Protein AF-A0A483ALD8-F1 (afdb_monomer)

Nearest PDB structures (foldseek):
  1cho-assembly1_G  TM=7.796E-01  e=3.855E-02  Bos taurus
  4lmq-assembly1_D  TM=2.990E-01  e=4.664E+00  Homo sapiens
  3ic3-assembly3_A  TM=2.219E-01  e=9.909E+00  Rhodopseudomonas palustris

Solvent-accessible surface area (backbone atoms only — not comparable to full-atom values): 4629 Å² total; per-residue (Å²): 138,83,85,77,78,78,71,74,77,80,78,83,70,89,64,67,49,63,93,79,48,61,75,37,75,41,68,48,78,54,97,96,40,81,45,76,47,25,38,30,67,50,54,88,42,53,63,51,45,84,39,70,69,50,38,52,53,47,48,60,62,56,60,68,72,74,77,85,84,130

Secondary structure (DSSP, 8-state):
---------------PPPTT-TTPEEEEEETTEEEEEEE--BTTB--BTTSHHHHHHHHHHHGGGSSS--

Mean predicted aligned error: 12.39 Å

Foldseek 3Di:
DDPDPPPDPDPDPPDFQPDPQQQPFDWDADPNDIDTQFGHHGRPDTDGCPDPVNVVVVCVVVVVPPPPDD

Structure (mmCIF, N/CA/C/O backbone):
data_AF-A0A483ALD8-F1
#
_entry.id   AF-A0A483ALD8-F1
#
loop_
_atom_site.group_PDB
_atom_site.id
_atom_site.type_symbol
_atom_site.label_atom_id
_atom_site.label_alt_id
_atom_site.label_comp_id
_atom_site.label_asym_id
_atom_site.label_entity_id
_atom_site.label_seq_id
_atom_site.pdbx_PDB_ins_code
_atom_site.Cartn_x
_atom_site.Cartn_y
_atom_site.Cartn_z
_atom_site.occupancy
_atom_site.B_iso_or_equiv
_atom_site.auth_seq_id
_atom_site.auth_comp_id
_atom_site.auth_asym_id
_atom_site.auth_atom_id
_atom_site.pdbx_PDB_model_num
ATOM 1 N N . MET A 1 1 ? -7.032 -16.288 18.314 1.00 31.62 1 MET A N 1
ATOM 2 C CA . MET A 1 1 ? -7.164 -16.857 16.956 1.00 31.62 1 MET A CA 1
ATOM 3 C C . MET A 1 1 ? -6.475 -15.921 15.979 1.00 31.62 1 MET A C 1
ATOM 5 O O . MET A 1 1 ? -6.829 -14.752 15.952 1.00 31.62 1 MET A O 1
ATOM 9 N N . ALA A 1 2 ? -5.462 -16.388 15.249 1.00 30.36 2 ALA A N 1
ATOM 10 C CA . ALA A 1 2 ? -4.829 -15.607 14.188 1.00 30.36 2 ALA A CA 1
ATOM 11 C C . ALA A 1 2 ? -5.483 -16.007 12.862 1.00 30.36 2 ALA A C 1
ATOM 13 O O . ALA A 1 2 ? -5.345 -17.151 12.433 1.00 30.36 2 ALA A O 1
ATOM 14 N N . VAL A 1 3 ? -6.236 -15.097 12.245 1.00 32.03 3 VAL A N 1
ATOM 15 C CA . VAL A 1 3 ? -6.803 -15.335 10.915 1.00 32.03 3 VAL A CA 1
ATOM 16 C C . VAL A 1 3 ? -5.690 -15.093 9.902 1.00 32.03 3 VAL A C 1
ATOM 18 O O . VAL A 1 3 ? -5.336 -13.956 9.596 1.00 32.03 3 VAL A O 1
ATOM 21 N N . ILE A 1 4 ? -5.084 -16.180 9.428 1.00 37.78 4 ILE A N 1
ATOM 22 C CA . ILE A 1 4 ? -4.159 -16.144 8.298 1.00 37.78 4 ILE A CA 1
ATOM 23 C C . ILE A 1 4 ? -5.022 -16.036 7.043 1.00 37.78 4 ILE A C 1
ATOM 25 O O . ILE A 1 4 ? -5.553 -17.032 6.554 1.00 37.78 4 ILE A O 1
ATOM 29 N N . PHE A 1 5 ? -5.182 -14.824 6.517 1.00 39.44 5 PHE A N 1
ATOM 30 C CA . PHE A 1 5 ? -5.744 -14.646 5.184 1.00 39.44 5 PHE A CA 1
ATOM 31 C C . PHE A 1 5 ? -4.703 -15.106 4.162 1.00 39.44 5 PHE A C 1
ATOM 33 O O . PHE A 1 5 ? -3.829 -14.343 3.745 1.00 39.44 5 PHE A O 1
ATOM 40 N N . ALA A 1 6 ? -4.795 -16.373 3.757 1.00 37.56 6 ALA A N 1
ATOM 41 C CA . ALA A 1 6 ? -4.210 -16.838 2.510 1.00 37.56 6 ALA A CA 1
ATOM 42 C C . ALA A 1 6 ? -4.927 -16.105 1.367 1.00 37.56 6 ALA A C 1
ATOM 44 O O . ALA A 1 6 ? -5.959 -16.540 0.859 1.00 37.56 6 ALA A O 1
ATOM 45 N N . HIS A 1 7 ? -4.420 -14.924 1.019 1.00 45.12 7 HIS A N 1
ATOM 46 C CA . HIS A 1 7 ? -4.898 -14.170 -0.128 1.00 45.12 7 HIS A CA 1
ATOM 47 C C . HIS A 1 7 ? -4.588 -15.010 -1.367 1.00 45.12 7 HIS A C 1
ATOM 49 O O . HIS A 1 7 ? -3.418 -15.270 -1.659 1.00 45.12 7 HIS A O 1
ATOM 55 N N . LYS A 1 8 ? -5.633 -15.479 -2.063 1.00 33.84 8 LYS A N 1
ATOM 56 C CA . LYS A 1 8 ? -5.477 -16.127 -3.368 1.00 33.84 8 LYS A CA 1
ATOM 57 C C . LYS A 1 8 ? -4.556 -15.245 -4.220 1.00 33.84 8 LYS A C 1
ATOM 59 O O . LYS A 1 8 ? -4.788 -14.033 -4.264 1.00 33.84 8 LYS A O 1
ATOM 64 N N . PRO A 1 9 ? -3.518 -15.807 -4.864 1.00 42.09 9 PRO A N 1
ATOM 65 C CA . PRO A 1 9 ? -2.692 -15.032 -5.770 1.00 42.09 9 PRO A CA 1
ATOM 66 C C . PRO A 1 9 ? -3.621 -14.433 -6.817 1.00 42.09 9 PRO A C 1
ATOM 68 O O . PRO A 1 9 ? -4.428 -15.139 -7.426 1.00 42.09 9 PRO A O 1
ATOM 71 N N . GLN A 1 10 ? -3.553 -13.112 -6.938 1.00 52.97 10 GLN A N 1
ATOM 72 C CA . GLN A 1 10 ? -4.291 -12.335 -7.914 1.00 52.97 10 GLN A CA 1
ATOM 73 C C . GLN A 1 10 ? -4.067 -12.991 -9.276 1.00 52.97 10 GLN A C 1
ATOM 75 O O . GLN A 1 10 ? -2.944 -13.042 -9.776 1.00 52.97 10 GLN A O 1
ATOM 80 N N . THR A 1 11 ? -5.123 -13.594 -9.818 1.00 38.34 11 THR A N 1
ATOM 81 C CA . THR A 1 11 ? -5.092 -14.276 -11.106 1.00 38.34 11 THR A CA 1
ATOM 82 C C . THR A 1 11 ? -4.609 -13.294 -12.159 1.00 38.34 11 THR A C 1
ATOM 84 O O . THR A 1 11 ? -5.313 -12.342 -12.484 1.00 38.34 11 THR A O 1
ATOM 87 N N . SER A 1 12 ? -3.383 -13.538 -12.624 1.00 45.72 12 SER A N 1
ATOM 88 C CA . SER A 1 12 ? -2.770 -13.137 -13.888 1.00 45.72 12 SER A CA 1
ATOM 89 C C . SER A 1 12 ? -3.691 -12.353 -14.833 1.00 45.72 12 SER A C 1
ATOM 91 O O . SER A 1 12 ? -4.212 -12.892 -15.808 1.00 45.72 12 SER A O 1
ATOM 93 N N . ARG A 1 13 ? -3.831 -11.048 -14.601 1.00 42.81 13 ARG A N 1
ATOM 94 C CA . ARG A 1 13 ? -3.892 -10.095 -15.707 1.00 42.81 13 ARG A CA 1
ATOM 95 C C . ARG A 1 13 ? -2.527 -9.442 -15.757 1.00 42.81 13 ARG A C 1
ATOM 97 O O . ARG A 1 13 ? -2.252 -8.490 -15.040 1.00 42.81 13 ARG A O 1
ATOM 104 N N . THR A 1 14 ? -1.667 -10.028 -16.575 1.00 46.41 14 THR A N 1
ATOM 105 C CA . THR A 1 14 ? -0.300 -9.614 -16.899 1.00 46.41 14 THR A CA 1
ATOM 106 C C . THR A 1 14 ? -0.291 -8.335 -17.738 1.00 46.41 14 THR A C 1
ATOM 108 O O . THR A 1 14 ? 0.446 -8.227 -18.709 1.00 46.41 14 THR A O 1
ATOM 111 N N . ASN A 1 15 ? -1.130 -7.360 -17.393 1.00 50.31 15 ASN A N 1
ATOM 112 C CA . ASN A 1 15 ? -0.983 -6.018 -17.920 1.00 50.31 15 ASN A CA 1
ATOM 113 C C . ASN A 1 15 ? -0.178 -5.256 -16.868 1.00 50.31 15 ASN A C 1
ATOM 115 O O . ASN A 1 15 ? -0.680 -5.100 -15.752 1.00 50.31 15 ASN A O 1
ATOM 119 N N . PRO A 1 16 ? 1.060 -4.835 -17.181 1.00 54.97 16 PRO A N 1
ATOM 120 C CA . PRO A 1 16 ? 1.793 -3.922 -16.317 1.00 54.97 16 PRO A CA 1
ATOM 121 C C . PRO A 1 16 ? 0.881 -2.742 -15.988 1.00 54.97 16 PRO A C 1
ATOM 123 O O . PRO A 1 16 ? 0.162 -2.267 -16.874 1.00 54.97 16 PRO A O 1
ATOM 126 N N . LEU A 1 17 ? 0.898 -2.273 -14.740 1.00 61.75 17 LEU A N 1
ATOM 127 C CA . LEU A 1 17 ? 0.236 -1.012 -14.421 1.00 61.75 17 LEU A CA 1
ATOM 128 C C . LEU A 1 17 ? 0.791 0.058 -15.378 1.00 61.75 17 LEU A C 1
ATOM 130 O O . LEU A 1 17 ? 2.013 0.099 -15.584 1.00 61.75 17 LEU A O 1
ATOM 134 N N . PRO A 1 18 ? -0.072 0.856 -16.028 1.00 64.38 18 PRO A N 1
ATOM 135 C CA . PRO A 1 18 ? 0.377 1.823 -17.011 1.00 64.38 18 PRO A CA 1
ATOM 136 C C . PRO A 1 18 ? 1.404 2.781 -16.396 1.00 64.38 18 PRO A C 1
ATOM 138 O O . PRO A 1 18 ? 1.331 3.171 -15.228 1.00 64.38 18 PRO A O 1
ATOM 141 N N . VAL A 1 19 ? 2.409 3.132 -17.199 1.00 63.34 19 VAL A N 1
ATOM 142 C CA . VAL A 1 19 ? 3.452 4.086 -16.812 1.00 63.34 19 VAL A CA 1
ATOM 143 C C . VAL A 1 19 ? 2.776 5.438 -16.571 1.00 63.34 19 VAL A C 1
ATOM 145 O O . VAL A 1 19 ? 2.324 6.076 -17.515 1.00 63.34 19 VAL A O 1
ATOM 148 N N . GLY A 1 20 ? 2.663 5.838 -15.304 1.00 72.88 20 GLY A N 1
ATOM 149 C CA . GLY A 1 20 ? 1.926 7.038 -14.888 1.00 72.88 20 GLY A CA 1
ATOM 150 C C . GLY A 1 20 ? 1.199 6.884 -13.552 1.00 72.88 20 GLY A C 1
ATOM 151 O O . GLY A 1 20 ? 0.984 7.877 -12.867 1.00 72.88 20 GLY A O 1
ATOM 152 N N . ASP A 1 21 ? 0.920 5.647 -13.132 1.00 79.44 21 ASP A N 1
ATOM 153 C CA . ASP A 1 21 ? 0.184 5.372 -11.888 1.00 79.44 21 ASP A CA 1
ATOM 154 C C . ASP A 1 21 ? 1.069 5.359 -10.627 1.00 79.44 21 ASP A C 1
ATOM 156 O O . ASP A 1 21 ? 0.587 5.096 -9.524 1.00 79.44 21 ASP A O 1
ATOM 160 N N . SER A 1 22 ? 2.375 5.623 -10.754 1.00 86.25 22 SER A N 1
ATOM 161 C CA . SER A 1 22 ? 3.287 5.698 -9.607 1.00 86.25 22 SER A CA 1
ATOM 162 C C . SER A 1 22 ? 2.831 6.775 -8.617 1.00 86.25 22 SER A C 1
ATOM 164 O O . SER A 1 22 ? 2.598 7.921 -8.988 1.00 86.25 22 SER A O 1
ATOM 166 N N . GLY A 1 23 ? 2.724 6.409 -7.340 1.00 84.50 23 GLY A N 1
ATOM 167 C CA . GLY A 1 23 ? 2.120 7.242 -6.295 1.00 84.50 23 GLY A CA 1
ATOM 168 C C . GLY A 1 23 ? 0.611 7.030 -6.120 1.00 84.50 23 GLY A C 1
ATOM 169 O O . GLY A 1 23 ? 0.058 7.459 -5.109 1.00 84.50 23 GLY A O 1
ATOM 170 N N . GLY A 1 24 ? -0.047 6.323 -7.043 1.00 89.06 24 GLY A N 1
ATOM 171 C CA . GLY A 1 24 ? -1.448 5.918 -6.934 1.00 89.06 24 GLY A CA 1
ATOM 172 C C . GLY A 1 24 ? -1.692 4.867 -5.846 1.00 89.06 24 GLY A C 1
ATOM 173 O O . GLY A 1 24 ? -0.780 4.161 -5.408 1.00 89.06 24 GLY A O 1
ATOM 174 N N . ALA A 1 25 ? -2.944 4.751 -5.399 1.00 89.31 25 ALA A N 1
ATOM 175 C CA . ALA A 1 25 ? -3.341 3.820 -4.347 1.00 89.31 25 ALA A CA 1
ATOM 176 C C . ALA A 1 25 ? -3.809 2.475 -4.919 1.00 89.31 25 ALA A C 1
ATOM 178 O O . ALA A 1 25 ? -4.656 2.418 -5.808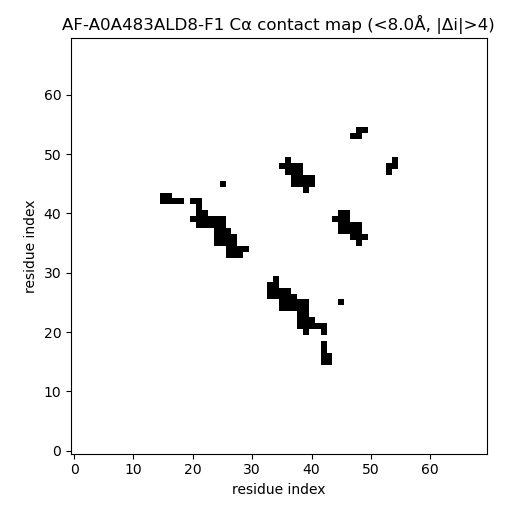 1.00 89.31 25 ALA A O 1
ATOM 179 N N . VAL A 1 26 ? -3.315 1.384 -4.336 1.00 88.94 26 VAL A N 1
ATOM 180 C CA . VAL A 1 26 ? -3.901 0.051 -4.503 1.00 88.94 26 VAL A CA 1
ATOM 181 C C . VAL A 1 26 ? -4.990 -0.101 -3.453 1.00 88.94 26 VAL A C 1
ATOM 183 O O . VAL A 1 26 ? -4.692 -0.077 -2.256 1.00 88.94 26 VAL A O 1
ATOM 186 N N . THR A 1 27 ? -6.239 -0.253 -3.885 1.00 91.50 27 THR A N 1
ATOM 187 C CA . THR A 1 27 ? -7.404 -0.335 -2.999 1.00 91.50 27 THR A CA 1
ATOM 188 C C . THR A 1 27 ? -8.113 -1.680 -3.101 1.00 91.50 27 THR A C 1
ATOM 190 O O . THR A 1 27 ? -7.981 -2.412 -4.083 1.00 91.50 27 THR A O 1
ATOM 193 N N . PHE A 1 28 ? -8.871 -2.011 -2.064 1.00 87.94 28 PHE A N 1
ATOM 194 C CA . PHE A 1 28 ? -9.837 -3.103 -2.064 1.00 87.94 28 PHE A CA 1
ATOM 195 C C . PHE A 1 28 ? -11.124 -2.623 -1.398 1.00 87.94 28 PHE A C 1
ATOM 197 O O . PHE A 1 28 ? -11.106 -1.658 -0.634 1.00 87.94 28 PHE A O 1
ATOM 204 N N . LYS A 1 29 ? -12.241 -3.272 -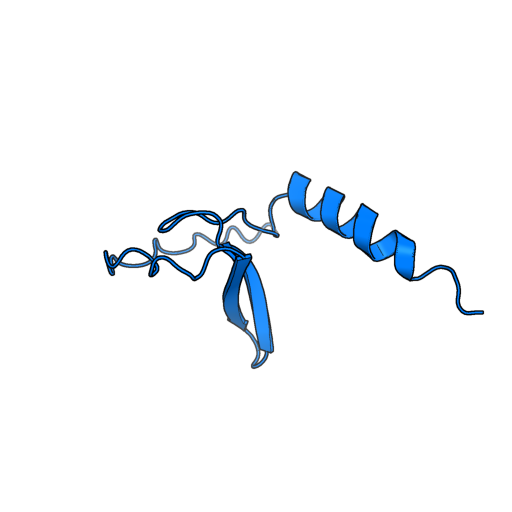1.727 1.00 92.69 29 LYS A N 1
ATOM 205 C CA . LYS A 1 29 ? -13.547 -2.960 -1.150 1.00 92.69 29 LYS A CA 1
ATOM 206 C C . LYS A 1 29 ? -13.894 -3.997 -0.085 1.00 92.69 29 LYS A C 1
ATOM 208 O O . LYS A 1 29 ? -13.904 -5.187 -0.393 1.00 92.69 29 LYS A O 1
ATOM 213 N N . GLU A 1 30 ? -14.198 -3.545 1.122 1.00 91.38 30 GLU A N 1
ATOM 214 C CA . GLU A 1 30 ? -14.638 -4.367 2.255 1.00 91.38 30 GLU A CA 1
ATOM 215 C C . GLU A 1 30 ? -15.753 -3.610 2.982 1.00 91.38 30 GLU A C 1
ATOM 217 O O . GLU A 1 30 ? -15.677 -2.394 3.104 1.00 91.38 30 GLU A O 1
ATOM 222 N N . ASP A 1 31 ? -16.838 -4.291 3.359 1.00 91.94 31 ASP A N 1
ATOM 223 C CA . ASP A 1 31 ? -17.971 -3.694 4.093 1.00 91.94 31 ASP A CA 1
ATOM 224 C C . ASP A 1 31 ? -18.518 -2.375 3.509 1.00 91.94 31 ASP A C 1
ATOM 226 O O . ASP A 1 31 ? -18.931 -1.458 4.209 1.00 91.94 31 ASP A O 1
ATOM 230 N N . ASN A 1 32 ? -18.560 -2.298 2.176 1.00 92.00 32 ASN A N 1
ATOM 231 C CA . ASN A 1 32 ? -18.966 -1.116 1.407 1.00 92.00 32 ASN A CA 1
ATOM 232 C C . ASN A 1 32 ? -18.026 0.104 1.502 1.00 92.00 32 ASN A C 1
ATOM 234 O O . ASN A 1 32 ? -18.318 1.138 0.899 1.00 92.00 32 ASN A O 1
ATOM 238 N N . GLU A 1 33 ? -16.871 -0.042 2.139 1.00 91.94 33 GLU A N 1
ATOM 239 C CA . GLU A 1 33 ? -15.801 0.948 2.205 1.00 91.94 33 GLU A CA 1
ATOM 240 C C . GLU A 1 33 ? -14.636 0.572 1.279 1.00 91.94 33 GLU A C 1
ATOM 242 O O . GLU A 1 33 ? -14.417 -0.595 0.949 1.00 91.94 33 GLU A O 1
ATOM 247 N N . TYR A 1 34 ? -13.884 1.579 0.829 1.00 91.00 34 TYR A N 1
ATOM 248 C CA . TYR A 1 34 ? -12.641 1.372 0.086 1.00 91.00 34 TYR A CA 1
ATOM 249 C C . TYR A 1 34 ? -11.450 1.558 1.018 1.00 91.00 34 TYR A C 1
ATOM 251 O O . TYR A 1 34 ? -11.198 2.657 1.513 1.00 91.00 34 TYR A O 1
ATOM 259 N N . CYS A 1 35 ? -10.680 0.494 1.208 1.00 87.62 35 CYS A N 1
ATOM 260 C CA . CYS A 1 35 ? -9.484 0.495 2.036 1.00 87.62 35 CYS A CA 1
ATOM 261 C C . CYS A 1 35 ? -8.222 0.520 1.164 1.00 87.62 35 CYS A C 1
ATOM 263 O O . CYS A 1 35 ? -8.168 -0.096 0.097 1.00 87.62 35 CYS A O 1
ATOM 265 N N . ILE A 1 36 ? -7.179 1.213 1.630 1.00 89.56 36 ILE A N 1
ATOM 266 C CA . ILE A 1 36 ? -5.886 1.286 0.939 1.00 89.56 36 ILE A CA 1
ATOM 267 C C . ILE A 1 36 ? -4.998 0.125 1.396 1.00 89.56 36 ILE A C 1
ATOM 269 O O . ILE A 1 36 ? -4.653 0.010 2.572 1.00 89.56 36 ILE A O 1
ATOM 273 N N . LEU A 1 37 ? -4.573 -0.711 0.452 1.00 89.31 37 LEU A N 1
ATOM 274 C CA . LEU A 1 37 ? -3.633 -1.809 0.684 1.00 89.31 37 LEU A CA 1
ATOM 275 C C . LEU A 1 37 ? -2.170 -1.366 0.546 1.00 89.31 37 LEU A C 1
ATOM 277 O O . LEU A 1 37 ? -1.299 -1.868 1.264 1.00 89.31 37 LEU A O 1
ATOM 281 N N . GLY A 1 38 ? -1.885 -0.461 -0.391 1.00 90.12 38 GLY A N 1
ATOM 282 C CA . GLY A 1 38 ? -0.527 -0.099 -0.799 1.00 90.12 38 GLY A CA 1
ATOM 283 C C . GLY A 1 38 ? -0.469 1.117 -1.713 1.00 90.12 38 GLY A C 1
ATOM 284 O O . GLY A 1 38 ? -1.500 1.606 -2.166 1.00 90.12 38 GLY A O 1
ATOM 285 N N . VAL A 1 39 ? 0.746 1.581 -1.999 1.00 88.94 39 VAL A N 1
ATOM 286 C CA . VAL A 1 39 ? 1.007 2.676 -2.949 1.00 88.94 39 VAL A CA 1
ATOM 287 C C . VAL A 1 39 ? 1.823 2.128 -4.109 1.00 88.94 39 VAL A C 1
ATOM 289 O O . VAL A 1 39 ? 2.838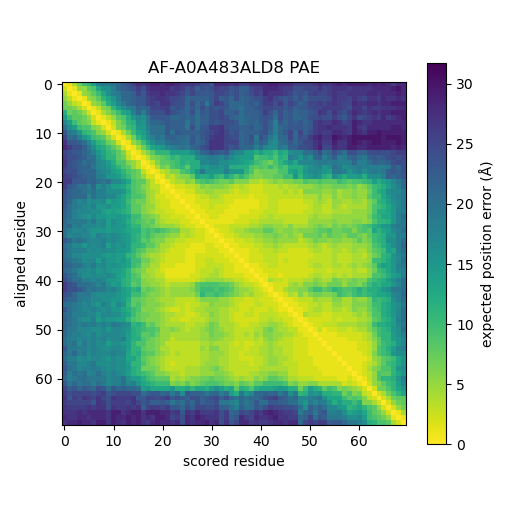 1.478 -3.878 1.00 88.94 39 VAL A O 1
ATOM 292 N N . ILE A 1 40 ? 1.397 2.364 -5.345 1.00 88.75 40 ILE A N 1
ATOM 293 C CA . ILE A 1 40 ? 2.099 1.902 -6.545 1.00 88.75 40 ILE A CA 1
ATOM 294 C C . ILE A 1 40 ? 3.466 2.584 -6.597 1.00 88.75 40 ILE A C 1
ATOM 296 O O . ILE A 1 40 ? 3.563 3.809 -6.577 1.00 88.75 40 ILE A O 1
ATOM 300 N N . SER A 1 41 ? 4.534 1.792 -6.647 1.00 85.25 41 SER A N 1
ATOM 301 C CA . SER A 1 41 ? 5.906 2.303 -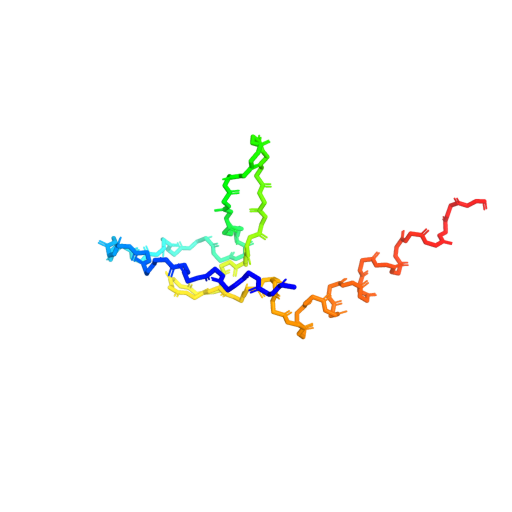6.719 1.00 85.25 41 SER A CA 1
ATOM 302 C C . SER A 1 41 ? 6.513 2.052 -8.093 1.00 85.25 41 SER A C 1
ATOM 304 O O . SER A 1 41 ? 7.113 2.956 -8.673 1.00 85.25 41 SER A O 1
ATOM 306 N N . THR A 1 42 ? 6.327 0.846 -8.630 1.00 81.38 42 THR A N 1
ATOM 307 C CA . THR A 1 42 ? 6.735 0.479 -9.991 1.00 81.38 42 THR A CA 1
ATOM 308 C C . THR A 1 42 ? 5.630 -0.364 -10.645 1.00 81.38 42 THR A C 1
ATOM 310 O O . THR A 1 42 ? 4.735 -0.829 -9.933 1.00 81.38 42 THR A O 1
ATOM 313 N N . PRO A 1 43 ? 5.661 -0.594 -11.975 1.00 72.69 43 PRO A N 1
ATOM 314 C CA . PRO A 1 43 ? 4.545 -1.174 -12.735 1.00 72.69 43 PRO A CA 1
ATOM 315 C C . PRO A 1 43 ? 3.973 -2.512 -12.240 1.00 72.69 43 PRO A C 1
ATOM 317 O O . PRO A 1 43 ? 2.890 -2.890 -12.665 1.00 72.69 43 PRO A O 1
ATOM 320 N N . ASN A 1 44 ? 4.666 -3.231 -11.352 1.00 76.12 44 ASN A N 1
ATOM 321 C CA . ASN A 1 44 ? 4.186 -4.479 -10.748 1.00 76.12 44 ASN A CA 1
ATOM 322 C C . ASN A 1 44 ? 4.522 -4.588 -9.249 1.00 76.12 44 ASN A C 1
ATOM 324 O O . ASN A 1 44 ? 4.550 -5.686 -8.693 1.00 76.12 44 ASN A O 1
ATOM 328 N N . TYR A 1 45 ? 4.824 -3.468 -8.587 1.00 82.94 45 TYR A N 1
ATOM 329 C CA . TYR A 1 45 ? 5.228 -3.466 -7.186 1.00 82.94 45 TYR A CA 1
ATOM 330 C C . TYR A 1 45 ? 4.612 -2.303 -6.416 1.00 82.94 45 TYR A C 1
ATOM 332 O O . TYR A 1 45 ? 4.669 -1.141 -6.827 1.00 82.94 45 TYR A O 1
ATOM 340 N N . TYR A 1 46 ? 4.088 -2.634 -5.239 1.00 84.62 46 TYR A N 1
ATOM 341 C CA . TYR A 1 46 ? 3.619 -1.676 -4.253 1.00 84.62 46 TYR A CA 1
ATOM 342 C C . TYR A 1 46 ? 4.037 -2.124 -2.842 1.00 84.62 46 TYR A C 1
ATOM 344 O O . TYR A 1 46 ? 3.815 -3.284 -2.476 1.00 84.62 46 TYR A O 1
ATOM 352 N N . PRO A 1 47 ? 4.618 -1.246 -2.002 1.00 82.44 47 PRO A N 1
ATOM 353 C CA . PRO A 1 47 ? 4.733 -1.509 -0.572 1.00 82.44 47 PRO A CA 1
ATOM 354 C C . PRO A 1 47 ? 3.348 -1.671 0.070 1.00 82.44 47 PRO A C 1
ATOM 356 O O . PRO A 1 47 ? 2.473 -0.818 -0.077 1.00 82.44 47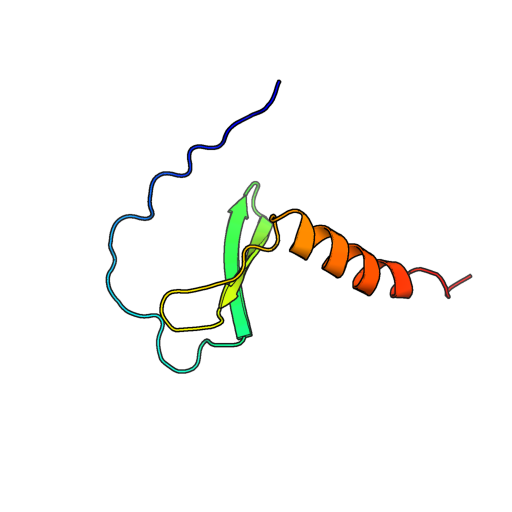 PRO A O 1
ATOM 359 N N . ARG A 1 48 ? 3.156 -2.757 0.829 1.00 85.75 48 ARG A N 1
ATOM 360 C CA . ARG A 1 48 ? 1.927 -2.993 1.603 1.00 85.75 48 ARG A CA 1
ATOM 361 C C . ARG A 1 48 ? 1.914 -2.145 2.872 1.00 85.75 48 ARG A C 1
ATOM 363 O O . ARG A 1 48 ? 2.821 -2.256 3.702 1.00 85.75 48 ARG A O 1
ATOM 370 N N . LEU A 1 49 ? 0.852 -1.367 3.073 1.00 85.94 49 LEU A N 1
ATOM 371 C CA . LEU A 1 49 ? 0.689 -0.525 4.266 1.00 85.94 49 LEU A CA 1
ATOM 372 C C . LEU A 1 49 ? 0.419 -1.353 5.531 1.00 85.94 49 LEU A C 1
ATOM 374 O O . LEU A 1 49 ? 0.749 -0.922 6.632 1.00 85.94 49 LEU A O 1
ATOM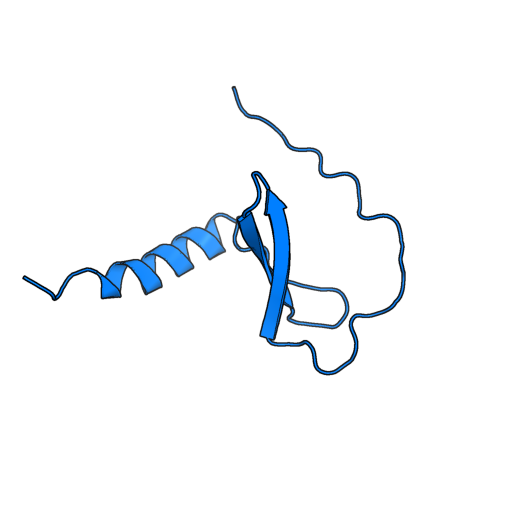 378 N N . GLY A 1 50 ? -0.102 -2.575 5.379 1.00 83.69 50 GLY A N 1
ATOM 379 C CA . GLY A 1 50 ? -0.310 -3.516 6.485 1.00 83.69 50 GLY A CA 1
ATOM 380 C C . GLY A 1 50 ? 0.972 -4.135 7.062 1.00 83.69 50 GLY A C 1
ATOM 381 O O . GLY A 1 50 ? 0.910 -4.791 8.101 1.00 83.69 50 GLY A O 1
ATOM 382 N N . PHE A 1 51 ? 2.138 -3.950 6.427 1.00 85.62 51 PHE A N 1
ATOM 383 C CA . PHE A 1 51 ? 3.397 -4.500 6.936 1.00 85.62 51 PHE A CA 1
ATOM 384 C C . PHE A 1 51 ? 3.839 -3.764 8.207 1.00 85.62 51 PHE A C 1
ATOM 386 O O . PHE A 1 51 ? 3.770 -2.537 8.274 1.00 85.62 51 PHE A O 1
ATOM 393 N N . LEU A 1 52 ? 4.320 -4.497 9.219 1.00 85.25 52 LEU A N 1
ATOM 394 C CA . LEU A 1 52 ? 4.544 -3.955 10.567 1.00 85.25 52 LEU A CA 1
ATOM 395 C C . LEU A 1 52 ? 5.439 -2.705 10.578 1.00 85.25 52 LEU A C 1
ATOM 397 O O . LEU A 1 52 ? 5.137 -1.743 11.282 1.00 85.25 52 LEU A O 1
ATOM 401 N N . ALA A 1 53 ? 6.527 -2.707 9.804 1.00 86.06 53 ALA A N 1
ATOM 402 C CA 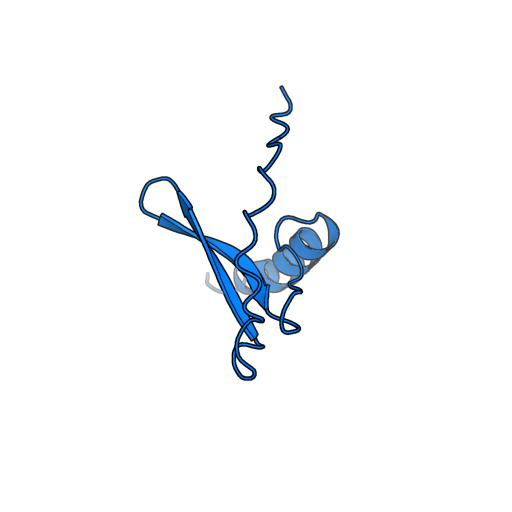. ALA A 1 53 ? 7.449 -1.575 9.722 1.00 86.06 53 ALA A CA 1
ATOM 403 C C . ALA A 1 53 ? 6.784 -0.337 9.096 1.00 86.06 53 ALA A C 1
ATOM 405 O O . ALA A 1 53 ? 6.842 0.751 9.671 1.00 86.06 53 ALA A O 1
ATOM 406 N N . THR A 1 54 ? 6.088 -0.521 7.972 1.00 84.50 54 THR A N 1
ATOM 407 C CA . THR A 1 54 ? 5.351 0.540 7.273 1.00 84.50 54 THR A CA 1
ATOM 408 C C . THR A 1 54 ? 4.247 1.113 8.152 1.00 84.50 54 THR A C 1
ATOM 410 O O . THR A 1 54 ? 4.156 2.327 8.306 1.00 84.50 54 THR A O 1
ATOM 413 N N . ARG A 1 55 ? 3.461 0.255 8.813 1.00 86.12 55 ARG A N 1
ATOM 414 C CA . ARG A 1 55 ? 2.395 0.672 9.732 1.00 86.12 55 ARG A CA 1
ATOM 415 C C . ARG A 1 55 ? 2.939 1.456 10.926 1.00 86.12 55 ARG A C 1
ATOM 417 O O . ARG A 1 55 ? 2.380 2.488 11.279 1.00 86.12 55 ARG A O 1
ATOM 424 N N . LYS A 1 56 ? 4.043 1.008 11.537 1.00 87.75 56 LYS A N 1
ATOM 425 C CA . LYS A 1 56 ? 4.703 1.749 12.628 1.00 87.75 56 LYS A CA 1
ATOM 426 C C . LYS A 1 56 ? 5.176 3.127 12.166 1.00 87.75 56 LYS A C 1
ATOM 428 O O . LYS A 1 56 ? 4.978 4.107 12.880 1.00 87.75 56 LYS A O 1
ATOM 433 N N . TRP A 1 57 ? 5.781 3.204 10.982 1.00 89.25 57 TRP A N 1
ATOM 434 C CA . TRP A 1 57 ? 6.232 4.468 10.402 1.00 89.25 57 TRP A CA 1
ATOM 435 C C . TRP A 1 57 ? 5.061 5.414 10.100 1.00 89.25 57 TRP A C 1
ATOM 437 O O . TRP A 1 57 ? 5.114 6.577 10.498 1.00 89.25 57 TRP A O 1
ATOM 447 N N . LEU A 1 58 ? 3.984 4.908 9.489 1.00 87.44 58 LEU A N 1
ATOM 448 C CA . LEU A 1 58 ? 2.760 5.670 9.216 1.00 87.44 58 LEU A CA 1
ATOM 449 C C . LEU A 1 58 ? 2.132 6.196 10.501 1.00 87.44 58 LEU A C 1
ATOM 451 O O . LEU A 1 58 ? 1.897 7.394 10.608 1.00 87.44 58 LEU A O 1
ATOM 455 N N . ASN A 1 59 ? 1.935 5.333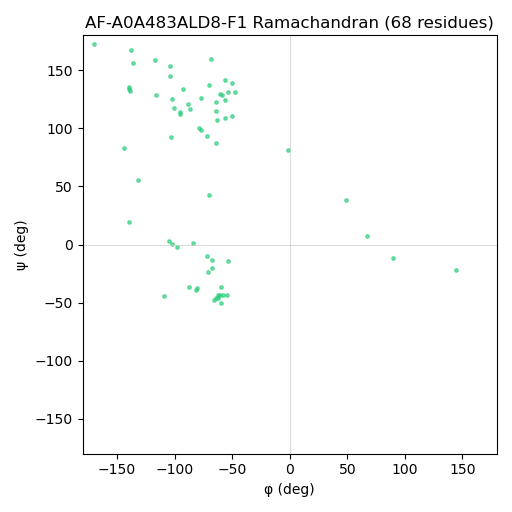 11.500 1.00 87.75 59 ASN A N 1
ATOM 456 C CA . ASN A 1 59 ? 1.383 5.745 12.788 1.00 87.75 59 ASN A CA 1
ATOM 457 C C . ASN A 1 59 ? 2.247 6.837 13.426 1.00 87.75 59 ASN A C 1
ATOM 459 O O . ASN A 1 59 ? 1.718 7.844 13.873 1.00 87.75 59 ASN A O 1
ATOM 463 N N . LYS A 1 60 ? 3.580 6.712 13.391 1.00 89.94 60 LYS A N 1
ATOM 464 C CA . LYS A 1 60 ? 4.468 7.768 13.897 1.00 89.94 60 LYS A CA 1
ATOM 465 C C . LYS A 1 60 ? 4.280 9.098 13.157 1.00 89.94 60 LYS A C 1
ATOM 467 O O . LYS A 1 60 ? 4.403 10.141 13.780 1.00 89.94 60 LYS A O 1
ATOM 472 N N . LYS A 1 61 ? 4.030 9.087 11.846 1.00 86.56 61 LYS A N 1
ATOM 473 C CA . LYS A 1 61 ? 3.874 10.312 11.044 1.00 86.56 61 LYS A CA 1
ATOM 474 C C . LYS A 1 61 ? 2.484 10.935 11.154 1.00 86.56 61 LYS A C 1
ATOM 476 O O . LYS A 1 61 ? 2.390 12.153 11.205 1.00 86.56 61 LYS A O 1
ATOM 481 N N . VAL A 1 62 ? 1.438 10.117 11.225 1.00 83.12 62 VAL A N 1
ATOM 482 C CA . VAL A 1 62 ? 0.044 10.575 11.304 1.00 83.12 62 VAL A CA 1
ATOM 483 C C . VAL A 1 62 ? -0.338 10.958 12.736 1.00 83.12 62 VAL A C 1
ATOM 485 O O . VAL A 1 62 ? -0.990 11.977 12.934 1.00 83.12 62 VAL A O 1
ATOM 488 N N . SER A 1 63 ? 0.114 10.213 13.752 1.00 66.19 63 SER A N 1
ATOM 489 C CA . SER A 1 63 ? -0.187 10.528 15.157 1.00 66.19 63 SER A CA 1
ATOM 490 C C . SER A 1 63 ? 0.467 11.821 15.652 1.00 66.19 63 SER A C 1
ATOM 492 O O . SER A 1 63 ? -0.021 12.390 16.617 1.00 66.19 63 SER A O 1
ATOM 494 N N . LEU A 1 64 ? 1.518 12.322 14.989 1.00 53.50 64 LEU A N 1
ATOM 495 C CA . LEU A 1 64 ? 2.101 13.634 15.306 1.00 53.50 64 LEU A CA 1
ATOM 496 C C . LEU A 1 64 ? 1.168 14.812 14.967 1.00 53.50 64 LEU A C 1
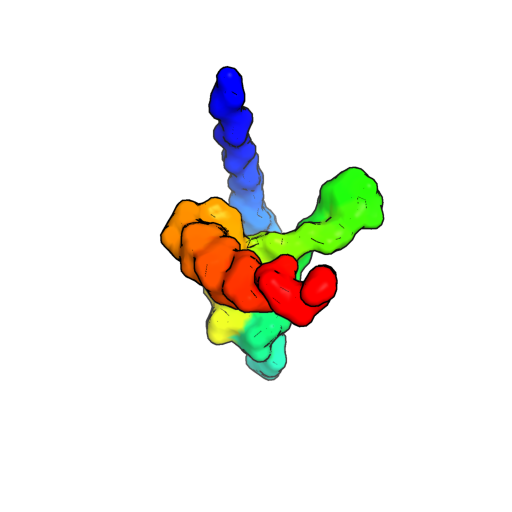ATOM 498 O O . LEU A 1 64 ? 1.427 15.918 15.422 1.00 53.50 64 LEU A O 1
ATOM 502 N N . ASN A 1 65 ? 0.091 14.585 14.208 1.00 50.56 65 ASN A N 1
ATOM 503 C CA . ASN A 1 65 ? -0.815 15.636 13.735 1.00 50.56 65 ASN A CA 1
ATOM 504 C C . ASN A 1 65 ? -2.136 15.747 14.522 1.00 50.56 65 ASN A C 1
ATOM 506 O O . ASN A 1 65 ? -2.973 16.565 14.160 1.00 50.56 65 ASN A O 1
ATOM 510 N N . ILE A 1 66 ? -2.356 14.923 15.557 1.00 53.16 66 ILE A N 1
ATOM 511 C CA . ILE A 1 66 ? -3.624 14.888 16.324 1.00 53.16 66 ILE A CA 1
ATOM 512 C C . ILE A 1 66 ? -3.470 15.572 17.702 1.00 53.16 66 ILE A C 1
ATOM 514 O O . ILE A 1 66 ? -4.400 15.596 18.498 1.00 53.16 66 ILE A O 1
ATOM 518 N N . SER A 1 67 ? -2.299 16.144 18.003 1.00 52.56 67 SER A N 1
ATOM 519 C CA . SER A 1 67 ? -1.963 16.652 19.345 1.00 52.56 67 SER A CA 1
ATOM 520 C C . SER A 1 67 ? -2.141 18.160 19.577 1.00 52.56 67 SER A C 1
ATOM 522 O O . SER A 1 67 ? -1.950 18.570 20.711 1.00 52.56 67 SER A O 1
ATOM 524 N N . ASP A 1 68 ? -2.535 18.976 18.591 1.00 50.53 68 ASP A N 1
ATOM 525 C CA . ASP A 1 68 ? -2.603 20.447 18.757 1.00 50.53 68 ASP A CA 1
ATOM 526 C C . ASP A 1 68 ? -3.929 21.067 18.279 1.00 50.53 68 ASP A C 1
ATOM 528 O O . ASP A 1 68 ? -3.960 21.983 17.460 1.00 50.53 68 ASP A O 1
ATOM 532 N N . THR A 1 69 ? -5.050 20.589 18.816 1.00 46.38 69 THR A N 1
ATOM 533 C CA . THR A 1 69 ? -6.294 21.379 18.870 1.00 46.38 69 THR A CA 1
ATOM 534 C C . THR A 1 69 ? -7.032 21.074 20.168 1.00 46.38 69 THR A C 1
ATOM 536 O O . THR A 1 69 ? -7.925 20.226 20.207 1.00 46.38 69 THR A O 1
ATOM 539 N N . THR A 1 70 ? -6.641 21.735 21.253 1.00 45.00 70 THR A N 1
ATOM 540 C CA . THR A 1 70 ? -7.487 21.956 22.435 1.00 45.00 70 THR A CA 1
ATOM 541 C C . THR A 1 70 ? -7.165 23.327 23.002 1.00 45.00 70 THR A C 1
ATOM 543 O O . THR A 1 70 ? -5.961 23.659 23.051 1.00 45.00 70 THR A O 1
#

Radius of gyration: 15.45 Å; Cα contacts (8 Å, |Δi|>4): 62; chains: 1; bounding box: 26×39×40 Å

Sequence (70 aa):
MAVIFAHKPQTSRTNPLPVGDSGGAVTFKEDNEYCILGVISTPNYYPRLGFLATRKWLNKKVSLNISDTT

pLDDT: mean 71.2, std 20.47, range [30.36, 92.69]